Protein AF-A0A3C0SYN6-F1 (afdb_monomer_lite)

Secondary structure (DSSP, 8-state):
-----EEEE-GGGG-S-SSGGGSHHHHHHHHTTTEEEEEEEETTEEEEEEEEE-GGG-EEEEEET-S--SS-HHHHHHHHHHHHHHHGGGS-TTEEEEEEE--BTTTBGGGTTSTTSS-GGGG-TTS-----SS-SS-S------TTS-HHHHHTT-

Radius of gyration: 17.15 Å; chains: 1; bounding box: 38×38×47 Å

Sequence (157 aa):
MSEISLKPVDLEKLGTHSNLLQSAFWGSLKAEFGWKAYAFRINKQSLLVLVREIKAGQSLAYVPHGPMSDGEIAELWNHTAELAVVLRPHLPASCMFIRFDPPWGISLPALTKTPSGYPAEALSPKQSFTKARMDIQPPSTVILDLNKPEDELLKGM

Foldseek 3Di:
DDDKDKDWDDLCVLDDDPDPCQHSVVQVVCVVVQWHWTWMAIVNHIFTWTWHADPPRAIEIETEQDDDDPDDQLCRLVVVQSVQVVCVVVDDPRHPYYDYDHPQCPNHVVQPPDPVSHDPVSVPPPGDDDDDPDDPDDPDDDDDDPVDDPVVSVVVD

Structure (mmCIF, N/CA/C/O backbone):
data_AF-A0A3C0SYN6-F1
#
_entry.id   AF-A0A3C0SYN6-F1
#
loop_
_atom_site.group_PDB
_atom_site.id
_atom_site.type_symbol
_atom_site.label_atom_id
_atom_site.label_alt_id
_atom_site.label_comp_id
_atom_site.label_asym_id
_atom_site.label_entity_id
_atom_site.label_seq_id
_atom_site.pdbx_PDB_ins_code
_atom_site.Cartn_x
_atom_site.Cartn_y
_atom_site.Cartn_z
_atom_site.occupancy
_atom_site.B_iso_or_equiv
_atom_site.auth_seq_id
_atom_site.auth_comp_id
_atom_site.auth_asym_id
_atom_site.auth_atom_id
_atom_site.pdbx_PDB_model_num
ATOM 1 N N . MET A 1 1 ? 8.060 23.311 5.922 1.00 47.56 1 MET A N 1
ATOM 2 C CA . MET A 1 1 ? 7.371 22.006 5.864 1.00 47.56 1 MET A CA 1
ATOM 3 C C . MET A 1 1 ? 6.140 22.212 5.010 1.00 47.56 1 MET A C 1
ATOM 5 O O . MET A 1 1 ? 5.354 23.097 5.323 1.00 47.56 1 MET A O 1
ATOM 9 N N . SER A 1 2 ? 6.064 21.530 3.874 1.00 57.06 2 SER A N 1
ATOM 10 C CA . SER A 1 2 ? 4.962 21.665 2.919 1.00 57.06 2 SER A CA 1
ATOM 11 C C . SER A 1 2 ? 3.754 20.894 3.452 1.00 57.06 2 SER A C 1
ATOM 13 O O . SER A 1 2 ? 3.898 19.736 3.825 1.00 57.06 2 SER A O 1
ATOM 15 N N . GLU A 1 3 ? 2.581 21.516 3.517 1.00 74.50 3 GLU A N 1
ATOM 16 C CA . GLU A 1 3 ? 1.367 20.881 4.043 1.00 74.50 3 GLU A CA 1
ATOM 17 C C . GLU A 1 3 ? 0.944 19.688 3.160 1.00 74.50 3 GLU A C 1
ATOM 19 O O . GLU A 1 3 ? 0.763 19.833 1.949 1.00 74.50 3 GLU A O 1
ATOM 24 N N . ILE A 1 4 ? 0.811 18.490 3.745 1.00 81.94 4 ILE A N 1
ATOM 25 C CA . ILE A 1 4 ? 0.324 17.302 3.027 1.00 81.94 4 ILE A CA 1
ATOM 26 C C . ILE A 1 4 ? -1.184 17.449 2.794 1.00 81.94 4 ILE A C 1
ATOM 28 O O . ILE A 1 4 ? -1.979 17.333 3.725 1.00 81.94 4 ILE A O 1
ATOM 32 N N . SER A 1 5 ? -1.597 17.642 1.538 1.00 88.19 5 SER A N 1
ATOM 33 C CA . SER A 1 5 ? -3.008 17.602 1.152 1.00 88.19 5 SER A CA 1
ATOM 34 C C . SER A 1 5 ? -3.426 16.163 0.872 1.00 88.19 5 SER A C 1
ATOM 36 O O . SER A 1 5 ? -3.028 15.589 -0.143 1.00 88.19 5 SER A O 1
ATOM 38 N N . LEU A 1 6 ? -4.240 15.594 1.763 1.00 92.69 6 LEU A N 1
ATOM 39 C CA . LEU A 1 6 ? -4.791 14.247 1.640 1.00 92.69 6 LEU A CA 1
ATOM 40 C C . LEU A 1 6 ? -6.305 14.298 1.418 1.00 92.69 6 LEU A C 1
ATOM 42 O O . LEU A 1 6 ? -7.032 14.974 2.144 1.00 92.69 6 LEU A O 1
ATOM 46 N N . LYS A 1 7 ? -6.789 13.567 0.410 1.00 95.00 7 LYS A N 1
ATOM 47 C CA . LYS A 1 7 ? -8.222 13.437 0.117 1.00 95.00 7 LYS A CA 1
ATOM 48 C C . LYS A 1 7 ? -8.589 11.976 -0.129 1.00 95.00 7 LYS A C 1
ATOM 50 O O . LYS A 1 7 ? -7.983 11.374 -1.017 1.00 95.00 7 LYS A O 1
ATOM 55 N N . PRO A 1 8 ? -9.569 11.408 0.594 1.00 96.81 8 PRO A N 1
ATOM 56 C CA . PRO A 1 8 ? -10.156 10.126 0.227 1.00 96.81 8 PRO A CA 1
ATOM 57 C C . PRO A 1 8 ? -10.756 10.202 -1.177 1.00 96.81 8 PRO A C 1
ATOM 59 O O . PRO A 1 8 ? -11.356 11.212 -1.553 1.00 96.81 8 PRO A O 1
ATOM 62 N N . VAL A 1 9 ? -10.583 9.140 -1.953 1.00 96.94 9 VAL A N 1
ATOM 63 C CA . VAL A 1 9 ? -11.170 8.988 -3.286 1.00 96.94 9 VAL A CA 1
ATOM 64 C C . VAL A 1 9 ? -11.702 7.569 -3.445 1.00 96.94 9 VAL A C 1
ATOM 66 O O . VAL A 1 9 ? -11.291 6.667 -2.720 1.00 96.94 9 VAL A O 1
ATOM 69 N N . ASP A 1 10 ? -12.595 7.365 -4.409 1.00 96.75 10 ASP A N 1
ATOM 70 C CA . ASP A 1 10 ? -13.026 6.018 -4.792 1.00 96.75 10 ASP A CA 1
ATOM 71 C C . ASP A 1 10 ? -11.842 5.229 -5.371 1.00 96.75 10 ASP A C 1
ATOM 73 O O . ASP A 1 10 ? -10.931 5.812 -5.973 1.00 96.75 10 ASP A O 1
ATOM 77 N N . LEU A 1 11 ? -11.840 3.906 -5.198 1.00 96.12 11 LEU A N 1
ATOM 78 C CA . LEU A 1 11 ? -10.712 3.051 -5.580 1.00 96.12 11 LEU A CA 1
ATOM 79 C C . LEU A 1 11 ? -10.391 3.157 -7.076 1.00 96.12 11 LEU A C 1
ATOM 81 O O . LEU A 1 11 ? -9.227 3.237 -7.465 1.00 96.12 11 LEU A O 1
ATOM 85 N N . GLU A 1 12 ? -11.418 3.240 -7.915 1.00 93.94 12 GLU A N 1
ATOM 86 C CA . GLU A 1 12 ? -11.308 3.366 -9.368 1.00 93.94 12 GLU A CA 1
ATOM 87 C C . GLU A 1 12 ? -10.603 4.667 -9.775 1.00 93.94 12 GLU A C 1
ATOM 89 O O . GLU A 1 12 ? -9.929 4.726 -10.805 1.00 93.94 12 GLU A O 1
ATOM 94 N N . LYS A 1 13 ? -10.685 5.711 -8.937 1.00 93.06 13 LYS A N 1
ATOM 95 C CA . LYS A 1 13 ? -10.027 7.002 -9.176 1.00 93.06 13 LYS A CA 1
ATOM 96 C C . LYS A 1 13 ? -8.523 6.956 -8.932 1.00 93.06 13 LYS A C 1
ATOM 98 O O . LYS A 1 13 ? -7.859 7.940 -9.257 1.00 93.06 13 LYS A O 1
ATOM 103 N N . LEU A 1 14 ? -7.960 5.862 -8.406 1.00 89.50 14 LEU A N 1
ATOM 104 C CA . LEU A 1 14 ? -6.503 5.686 -8.401 1.00 89.50 14 LEU A CA 1
ATOM 105 C C . LEU A 1 14 ? -5.940 5.600 -9.828 1.00 89.50 14 LEU A C 1
ATOM 107 O O . LEU A 1 14 ? -4.792 5.995 -10.034 1.00 89.50 14 LEU A O 1
ATOM 111 N N . GLY A 1 15 ? -6.767 5.183 -10.798 1.00 76.06 15 GLY A N 1
ATOM 112 C CA . GLY A 1 15 ? -6.423 5.107 -12.214 1.00 76.06 15 GLY A CA 1
ATOM 113 C C . GLY A 1 15 ? -5.364 4.048 -12.525 1.00 76.06 15 GLY A C 1
ATOM 114 O O . GLY A 1 15 ? -5.059 3.170 -11.712 1.00 76.06 15 GLY A O 1
ATOM 115 N N . THR A 1 16 ? -4.798 4.132 -13.727 1.00 75.31 16 THR A N 1
ATOM 116 C CA . THR A 1 16 ? -3.651 3.317 -14.128 1.00 75.31 16 THR A CA 1
ATOM 117 C C . THR A 1 16 ? -2.430 3.758 -13.329 1.00 75.31 16 THR A C 1
ATOM 119 O O . THR A 1 16 ? -2.067 4.933 -13.339 1.00 75.31 16 THR A O 1
ATOM 122 N N . HIS A 1 17 ? -1.794 2.818 -12.636 1.00 80.69 17 HIS A N 1
ATOM 123 C CA . HIS A 1 17 ? -0.622 3.085 -11.813 1.00 80.69 17 HIS A CA 1
ATOM 124 C C . HIS A 1 17 ? 0.562 2.275 -12.345 1.00 80.69 17 HIS A C 1
ATOM 126 O O . HIS A 1 17 ? 0.406 1.092 -12.645 1.00 80.69 17 HIS A O 1
ATOM 132 N N . SER A 1 18 ? 1.743 2.890 -12.463 1.00 82.56 18 SER A N 1
ATOM 133 C CA . SER A 1 18 ? 2.962 2.214 -12.944 1.00 82.56 18 SER A CA 1
ATOM 134 C C . SER A 1 18 ? 3.440 1.114 -11.993 1.00 82.56 18 SER A C 1
ATOM 136 O O . SER A 1 18 ? 4.101 0.164 -12.397 1.00 82.56 18 SER A O 1
ATOM 138 N N . ASN A 1 19 ? 3.068 1.224 -10.719 1.00 88.50 19 ASN A N 1
ATOM 139 C CA . ASN A 1 19 ? 3.305 0.212 -9.704 1.00 88.50 19 ASN A CA 1
ATOM 140 C C . ASN A 1 19 ? 2.023 -0.579 -9.427 1.00 88.50 19 ASN A C 1
ATOM 142 O O . ASN A 1 19 ? 1.060 -0.023 -8.889 1.00 88.50 19 ASN A O 1
ATOM 146 N N . LEU A 1 20 ? 2.052 -1.877 -9.745 1.00 91.88 20 LEU A N 1
ATOM 147 C CA . LEU A 1 20 ? 0.946 -2.809 -9.535 1.00 91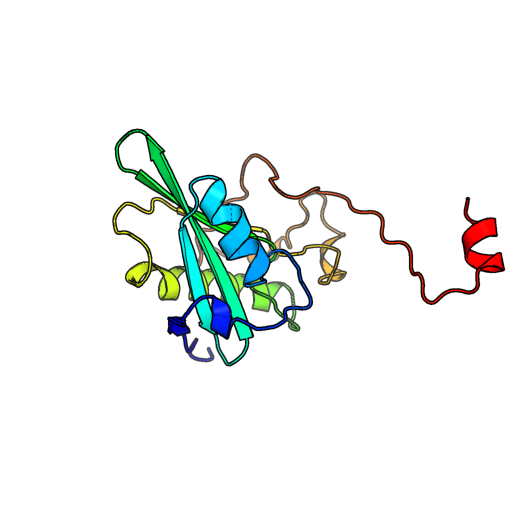.88 20 LEU A CA 1
ATOM 148 C C . LEU A 1 20 ? 0.399 -2.742 -8.105 1.00 91.88 20 LEU A C 1
ATOM 150 O O . LEU A 1 20 ? -0.814 -2.674 -7.933 1.00 91.88 20 LEU A O 1
ATOM 154 N N . LEU A 1 21 ? 1.263 -2.699 -7.085 1.00 94.31 21 LEU A N 1
ATOM 155 C CA . LEU A 1 21 ? 0.845 -2.788 -5.682 1.00 94.31 21 LEU A CA 1
ATOM 156 C C . LEU A 1 21 ? 0.114 -1.538 -5.168 1.00 94.31 21 LEU A C 1
ATOM 158 O O . LEU A 1 21 ? -0.531 -1.598 -4.126 1.00 94.31 21 LEU A O 1
ATOM 162 N N . GLN A 1 22 ? 0.185 -0.428 -5.902 1.00 94.38 22 GLN A N 1
ATOM 163 C CA . GLN A 1 22 ? -0.525 0.825 -5.618 1.00 94.38 22 GLN A CA 1
ATOM 164 C C . GLN A 1 22 ? -1.695 1.072 -6.595 1.00 94.38 22 GLN A C 1
ATOM 166 O O . GLN A 1 22 ? -2.289 2.148 -6.603 1.00 94.38 22 GLN A O 1
ATOM 171 N N . SER A 1 23 ? -2.044 0.081 -7.425 1.00 94.81 23 SER A N 1
ATOM 172 C CA . SER A 1 23 ? -3.121 0.187 -8.419 1.00 94.81 23 SER A CA 1
ATOM 173 C C . SER A 1 23 ? -4.510 -0.131 -7.852 1.00 94.81 23 SER A C 1
ATOM 175 O O . SER A 1 23 ? -4.654 -0.915 -6.910 1.00 94.81 23 SER A O 1
ATOM 177 N N . ALA A 1 24 ? -5.554 0.401 -8.499 1.00 96.19 24 ALA A N 1
ATOM 178 C CA . ALA A 1 24 ? -6.945 0.047 -8.203 1.00 96.19 24 ALA A CA 1
ATOM 179 C C . ALA A 1 24 ? -7.196 -1.466 -8.327 1.00 96.19 24 ALA A C 1
ATOM 181 O O . ALA A 1 24 ? -7.803 -2.069 -7.446 1.00 96.19 24 ALA A O 1
ATOM 182 N N . PHE A 1 25 ? -6.650 -2.086 -9.382 1.00 95.81 25 PHE A N 1
ATOM 183 C CA . PHE A 1 25 ? -6.728 -3.530 -9.609 1.00 95.81 25 PHE A CA 1
ATOM 184 C C . PHE A 1 25 ? -6.220 -4.327 -8.403 1.00 95.81 25 PHE A C 1
ATOM 186 O O . PHE A 1 25 ? -6.876 -5.268 -7.963 1.00 95.81 25 PHE A O 1
ATOM 193 N N . TRP A 1 26 ? -5.079 -3.933 -7.833 1.00 96.88 26 TRP A N 1
ATOM 194 C CA . TRP A 1 26 ? -4.524 -4.612 -6.666 1.00 96.88 26 TRP A CA 1
ATOM 195 C C . TRP A 1 26 ? -5.393 -4.448 -5.421 1.00 96.88 26 TRP A C 1
ATOM 197 O O . TRP A 1 26 ? -5.567 -5.408 -4.670 1.00 96.88 26 TRP A O 1
ATOM 207 N N . GLY A 1 27 ? -5.977 -3.263 -5.225 1.00 97.25 27 GLY A N 1
ATOM 208 C CA . GLY A 1 27 ? -6.960 -3.024 -4.169 1.00 97.25 27 GLY A CA 1
ATOM 209 C C . GLY A 1 27 ? -8.162 -3.962 -4.279 1.00 97.25 27 GLY A C 1
ATOM 210 O O . GLY A 1 27 ? -8.488 -4.641 -3.305 1.00 97.25 27 GLY A O 1
ATOM 211 N N . SER A 1 28 ? -8.756 -4.062 -5.472 1.00 97.06 28 SER A N 1
ATOM 212 C CA . SER A 1 28 ? -9.893 -4.951 -5.735 1.00 97.06 28 SER A CA 1
ATOM 213 C C . SER A 1 28 ? -9.513 -6.419 -5.559 1.00 97.06 28 SER A C 1
ATOM 215 O O . SER A 1 28 ? -10.208 -7.153 -4.868 1.00 97.06 28 SER A O 1
ATOM 217 N N . LEU A 1 29 ? -8.360 -6.838 -6.091 1.00 97.31 29 LEU A N 1
ATOM 218 C CA . LEU A 1 29 ? -7.861 -8.201 -5.919 1.00 97.31 29 LEU A CA 1
ATOM 219 C C . LEU A 1 29 ? -7.684 -8.547 -4.438 1.00 97.31 29 LEU A C 1
ATOM 221 O O . LEU A 1 29 ? -8.049 -9.637 -4.017 1.00 97.31 29 LEU A O 1
ATOM 225 N N . LYS A 1 30 ? -7.115 -7.644 -3.631 1.00 97.81 30 LYS A N 1
ATOM 226 C CA . LYS A 1 30 ? -6.887 -7.895 -2.202 1.00 97.81 30 LYS A CA 1
ATOM 227 C C . LYS A 1 30 ? -8.165 -7.886 -1.374 1.00 97.81 30 LYS A C 1
ATOM 229 O O . LYS A 1 30 ? -8.166 -8.527 -0.319 1.00 97.81 30 LYS A O 1
ATOM 234 N N . ALA A 1 31 ? -9.233 -7.251 -1.851 1.00 97.31 31 ALA A N 1
ATOM 235 C CA . ALA A 1 31 ? -10.538 -7.323 -1.207 1.00 97.31 31 ALA A CA 1
ATOM 236 C C . ALA A 1 31 ? -11.048 -8.769 -1.093 1.00 97.31 31 ALA A C 1
ATOM 238 O O . ALA A 1 31 ? -11.509 -9.171 -0.024 1.00 97.31 31 ALA A O 1
ATOM 239 N N . GLU A 1 32 ? -10.798 -9.592 -2.115 1.00 97.69 32 GLU A N 1
ATOM 240 C CA . GLU A 1 32 ? -11.123 -11.029 -2.127 1.00 97.69 32 GLU A CA 1
ATOM 241 C C . GLU A 1 32 ? -10.353 -11.850 -1.071 1.00 97.69 32 GLU A C 1
ATOM 243 O O . GLU A 1 32 ? -10.717 -12.978 -0.750 1.00 97.69 32 GLU A O 1
ATOM 248 N N . PHE A 1 33 ? -9.293 -11.285 -0.481 1.00 96.25 33 PHE A N 1
ATOM 249 C CA . PHE A 1 33 ? -8.469 -11.925 0.553 1.00 96.25 33 PHE A CA 1
ATOM 250 C C . PHE A 1 33 ? -8.642 -11.279 1.937 1.00 96.25 33 PHE A C 1
ATOM 252 O O . PHE A 1 33 ? -7.748 -11.367 2.789 1.00 96.25 33 PHE A O 1
ATOM 259 N N . GLY A 1 34 ? -9.778 -10.615 2.170 1.00 96.06 34 GLY A N 1
ATOM 260 C CA . GLY A 1 34 ? -10.139 -10.041 3.468 1.00 96.06 34 GLY A CA 1
ATOM 261 C C . GLY A 1 34 ? -9.423 -8.731 3.803 1.00 96.06 34 GLY A C 1
ATOM 262 O O . GLY A 1 34 ? -9.309 -8.380 4.979 1.00 96.06 34 GLY A O 1
ATOM 263 N N . TRP A 1 35 ? -8.917 -8.018 2.795 1.00 98.12 35 TRP A N 1
ATOM 264 C CA . TRP A 1 35 ? -8.445 -6.644 2.956 1.00 98.12 35 TRP A CA 1
ATOM 265 C C . TRP A 1 35 ? -9.555 -5.654 2.599 1.00 98.12 35 TRP A C 1
ATOM 267 O O . TRP A 1 35 ? -10.421 -5.927 1.781 1.00 98.12 35 TRP A O 1
ATOM 277 N N . LYS A 1 36 ? -9.514 -4.463 3.181 1.00 98.19 36 LYS A N 1
ATOM 278 C CA . LYS A 1 36 ? -10.323 -3.312 2.784 1.00 98.19 36 LYS A CA 1
ATOM 279 C C . LYS A 1 36 ? -9.393 -2.293 2.139 1.00 98.19 36 LYS A C 1
ATOM 281 O O . LYS A 1 36 ? -8.403 -1.895 2.751 1.00 98.19 36 LYS A O 1
ATOM 286 N N . ALA A 1 37 ? -9.686 -1.905 0.904 1.00 98.12 37 ALA A N 1
ATOM 287 C CA . ALA A 1 37 ? -8.903 -0.922 0.168 1.00 98.12 37 ALA A CA 1
ATOM 288 C C . ALA A 1 37 ? -9.374 0.499 0.504 1.00 98.12 37 ALA A C 1
ATOM 290 O O . ALA A 1 37 ? -10.542 0.831 0.323 1.00 98.12 37 ALA A O 1
ATOM 291 N N . TYR A 1 38 ? -8.454 1.333 0.977 1.00 98.25 38 TYR A N 1
ATOM 292 C CA . TYR A 1 38 ? -8.649 2.759 1.208 1.00 98.25 38 TYR A CA 1
ATOM 293 C C . TYR A 1 38 ? -7.781 3.518 0.207 1.00 98.25 38 TYR A C 1
ATOM 295 O O . TYR A 1 38 ? -6.557 3.372 0.196 1.00 98.25 38 TYR A O 1
ATOM 303 N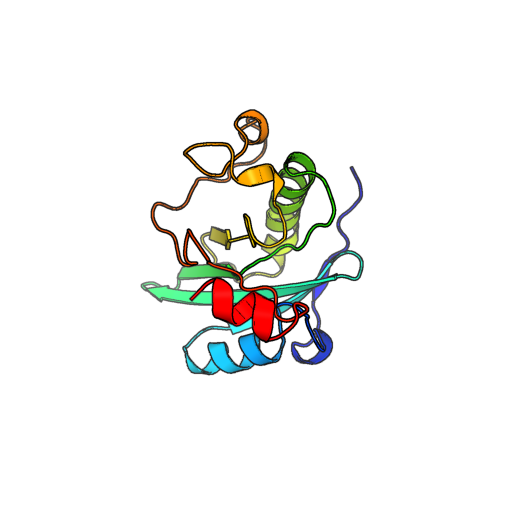 N . ALA A 1 39 ? -8.421 4.305 -0.651 1.00 97.31 39 ALA A N 1
ATOM 304 C CA . ALA A 1 39 ? -7.768 5.043 -1.720 1.00 97.31 39 ALA A CA 1
ATOM 305 C C . ALA A 1 39 ? -7.702 6.537 -1.384 1.00 97.31 39 ALA A C 1
ATOM 307 O O . ALA A 1 39 ? -8.678 7.144 -0.939 1.00 97.31 39 ALA A O 1
ATOM 308 N N . PHE A 1 40 ? -6.536 7.138 -1.612 1.00 96.12 40 PHE A N 1
ATOM 309 C CA . PHE A 1 40 ? -6.276 8.540 -1.314 1.00 96.12 40 PHE A CA 1
ATOM 310 C C . PHE A 1 40 ? -5.565 9.242 -2.467 1.00 96.12 40 PHE A C 1
ATOM 312 O O . PHE A 1 40 ? -4.813 8.640 -3.235 1.00 96.12 40 PHE A O 1
ATOM 319 N N . ARG A 1 41 ? -5.775 10.555 -2.548 1.00 93.38 41 ARG A N 1
ATOM 320 C CA . ARG A 1 41 ? -4.977 11.486 -3.341 1.00 93.38 41 ARG A CA 1
ATOM 321 C C . ARG A 1 41 ? -4.104 12.308 -2.397 1.00 93.38 41 ARG A C 1
ATOM 323 O O . ARG A 1 41 ? -4.648 13.007 -1.545 1.00 93.38 41 ARG A O 1
ATOM 330 N N . ILE A 1 42 ? -2.787 12.245 -2.574 1.00 90.06 42 ILE A N 1
ATOM 331 C CA . ILE A 1 42 ? -1.789 12.981 -1.788 1.00 90.06 42 ILE A CA 1
ATOM 332 C C . ILE A 1 42 ? -1.037 13.913 -2.720 1.00 90.06 42 ILE A C 1
ATOM 334 O O . ILE A 1 42 ? -0.333 13.436 -3.600 1.00 90.06 42 ILE A O 1
ATOM 338 N N . ASN A 1 43 ? -1.195 15.230 -2.576 1.00 83.50 43 ASN A N 1
ATOM 339 C CA . ASN A 1 43 ? -0.466 16.219 -3.391 1.00 83.50 43 ASN A CA 1
ATOM 340 C C . ASN A 1 43 ? -0.455 15.905 -4.912 1.00 83.50 43 ASN A C 1
ATOM 342 O O . ASN A 1 43 ? 0.498 16.242 -5.607 1.00 83.50 43 ASN A O 1
ATOM 346 N N . LYS A 1 44 ? -1.544 15.296 -5.423 1.00 80.38 44 LYS A N 1
ATOM 347 C CA . LYS A 1 44 ? -1.788 14.777 -6.797 1.00 80.38 44 LYS A CA 1
ATOM 348 C C . LYS A 1 44 ? -1.352 13.330 -7.093 1.00 80.38 44 LYS A C 1
ATOM 350 O O . LYS A 1 44 ? -1.841 12.768 -8.075 1.00 80.38 44 LYS A O 1
ATOM 355 N N . GLN A 1 45 ? -0.557 12.694 -6.242 1.00 87.00 45 GLN A N 1
ATOM 356 C CA . GLN A 1 45 ? -0.198 11.277 -6.344 1.00 87.00 45 GLN A CA 1
ATOM 357 C C . GLN A 1 45 ? -1.273 10.369 -5.734 1.00 87.00 45 GLN A C 1
ATOM 359 O O . GLN A 1 45 ? -1.993 10.755 -4.811 1.00 87.00 45 GLN A O 1
ATOM 364 N N . SER A 1 46 ? -1.404 9.166 -6.284 1.00 91.88 46 SER A N 1
ATOM 365 C CA . SER A 1 46 ? -2.317 8.130 -5.800 1.00 91.88 46 SER A CA 1
ATOM 366 C C . SER A 1 46 ? -1.672 7.358 -4.645 1.00 91.88 46 SER A C 1
ATOM 368 O O . SER A 1 46 ? -0.486 7.048 -4.708 1.00 91.88 46 SER A O 1
ATOM 370 N N . LEU A 1 47 ? -2.450 7.027 -3.613 1.00 94.50 47 LEU A N 1
ATOM 371 C CA . LEU A 1 47 ? -2.026 6.130 -2.540 1.00 94.50 47 LEU A CA 1
ATOM 372 C C . LEU A 1 47 ? -3.112 5.098 -2.249 1.00 94.50 47 LEU A C 1
ATOM 374 O O . LEU A 1 47 ? -4.254 5.449 -1.950 1.00 94.50 47 LEU A O 1
ATOM 378 N N . LEU A 1 48 ? -2.722 3.830 -2.275 1.00 97.31 48 LEU A N 1
ATOM 379 C CA . LEU A 1 48 ? -3.513 2.708 -1.799 1.00 97.31 48 LEU A CA 1
ATOM 380 C C . LEU A 1 48 ? -3.034 2.284 -0.408 1.00 97.31 48 LEU A C 1
ATOM 382 O O . LEU A 1 48 ? -1.870 1.918 -0.217 1.00 97.31 48 LEU A O 1
ATOM 386 N N . VAL A 1 49 ? -3.964 2.272 0.545 1.00 98.19 49 VAL A N 1
ATOM 387 C CA . VAL A 1 49 ? -3.785 1.709 1.884 1.00 98.19 49 VAL A CA 1
ATOM 388 C C . VAL A 1 49 ? -4.697 0.497 2.025 1.00 98.19 49 VAL A C 1
ATOM 390 O O . VAL A 1 49 ? -5.907 0.585 1.838 1.00 98.19 49 VAL A O 1
ATOM 393 N N . LEU A 1 50 ? -4.125 -0.650 2.366 1.00 98.56 50 LEU A N 1
ATOM 394 C CA . LEU A 1 50 ? -4.856 -1.889 2.590 1.00 98.56 50 LEU A CA 1
ATOM 395 C C . LEU A 1 50 ? -5.020 -2.113 4.090 1.00 98.56 50 LEU A C 1
ATOM 397 O O . LEU A 1 50 ? -4.035 -2.236 4.814 1.00 98.56 50 LEU A O 1
ATOM 401 N N . VAL A 1 51 ? -6.256 -2.201 4.565 1.00 98.56 51 VAL A N 1
ATOM 402 C CA . VAL A 1 51 ? -6.557 -2.467 5.974 1.00 98.56 51 VAL A CA 1
ATOM 403 C C . VAL A 1 51 ? -7.039 -3.898 6.134 1.00 98.56 51 VAL A C 1
ATOM 405 O O . VAL A 1 51 ? -7.936 -4.330 5.418 1.00 98.56 51 VAL A O 1
ATOM 408 N N . ARG A 1 52 ? -6.474 -4.639 7.086 1.00 97.50 52 ARG A N 1
ATOM 409 C CA . ARG A 1 52 ? -6.928 -5.994 7.414 1.00 97.50 52 ARG A CA 1
ATOM 410 C C . ARG A 1 52 ? -7.289 -6.090 8.880 1.00 97.50 52 ARG A C 1
ATOM 412 O O . ARG A 1 52 ? -6.489 -5.737 9.747 1.00 97.50 52 ARG A O 1
ATOM 419 N N . GLU A 1 53 ? -8.489 -6.588 9.139 1.00 96.31 53 GLU A N 1
ATOM 420 C CA . GLU A 1 53 ? -8.903 -6.985 10.478 1.00 96.31 53 GLU A CA 1
ATOM 421 C C . GLU A 1 53 ? -8.164 -8.261 10.885 1.00 96.31 53 GLU A C 1
ATOM 423 O O . GLU A 1 53 ? -7.978 -9.195 10.100 1.00 96.31 53 GLU A O 1
ATOM 428 N N . ILE A 1 54 ? -7.708 -8.273 12.128 1.00 91.56 54 ILE A N 1
ATOM 429 C CA . ILE A 1 54 ? -7.072 -9.410 12.775 1.00 91.56 54 ILE A CA 1
ATOM 430 C C . ILE A 1 54 ? -7.947 -9.855 13.957 1.00 91.56 54 ILE A C 1
ATOM 432 O O . ILE A 1 54 ? -9.116 -9.489 14.072 1.00 91.56 54 ILE A O 1
ATOM 436 N N . LYS A 1 55 ? -7.407 -10.690 14.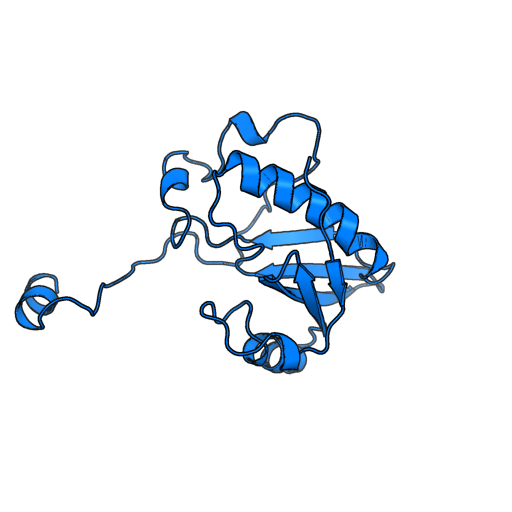847 1.00 88.81 55 LYS A N 1
ATOM 437 C CA . LYS A 1 55 ? -8.149 -11.169 16.018 1.00 88.81 55 LYS A CA 1
ATOM 438 C C . LYS A 1 55 ? -8.512 -10.021 16.971 1.00 88.81 55 LYS A C 1
ATOM 440 O O . LYS A 1 55 ? -7.846 -8.992 17.008 1.00 88.81 55 LYS A O 1
ATOM 445 N N . ALA A 1 56 ? -9.553 -10.247 17.773 1.00 90.19 56 ALA A N 1
ATOM 446 C CA . ALA A 1 56 ? -9.997 -9.348 18.843 1.00 90.19 56 ALA A CA 1
ATOM 447 C C . ALA A 1 56 ? -10.407 -7.931 18.386 1.00 90.19 56 ALA A C 1
ATOM 449 O O . ALA A 1 56 ? -10.232 -6.969 19.129 1.00 90.19 56 ALA A O 1
ATOM 450 N N . GLY A 1 57 ? -10.952 -7.792 17.171 1.00 90.31 57 GLY A N 1
ATOM 451 C CA . GLY A 1 57 ? -11.468 -6.510 16.673 1.00 90.31 57 GLY A CA 1
ATOM 452 C C . GLY A 1 57 ? -10.388 -5.460 16.400 1.00 90.31 57 GLY A C 1
ATOM 453 O O . GLY A 1 57 ? -10.698 -4.278 16.298 1.00 90.31 57 GLY A O 1
ATOM 454 N N . GLN A 1 58 ? -9.125 -5.876 16.304 1.00 96.12 58 GLN A N 1
ATOM 455 C CA . GLN A 1 58 ? -8.001 -5.018 15.940 1.00 96.12 58 GLN A CA 1
ATOM 456 C C . GLN A 1 58 ? -7.765 -5.064 14.431 1.00 96.12 58 GLN A C 1
ATOM 458 O O . GLN A 1 58 ? -8.126 -6.031 13.760 1.00 96.12 58 GLN A O 1
ATOM 463 N N . SER A 1 59 ? -7.115 -4.042 13.884 1.00 97.38 59 SER A N 1
ATOM 464 C CA . SER A 1 59 ? -6.719 -4.021 12.476 1.00 97.38 59 SER A CA 1
ATOM 465 C C . SER A 1 59 ? -5.308 -3.476 12.284 1.00 97.38 59 SER A C 1
ATOM 467 O O . SER A 1 59 ? -4.767 -2.776 13.141 1.00 97.38 59 SER A O 1
ATOM 469 N N . LEU A 1 60 ? -4.716 -3.787 11.135 1.00 96.69 60 LEU A N 1
ATOM 470 C CA . LEU A 1 60 ? -3.481 -3.169 10.656 1.00 96.69 60 LEU A CA 1
ATOM 471 C C . LEU A 1 60 ? -3.735 -2.474 9.323 1.00 96.69 60 LEU A C 1
ATOM 473 O O . LEU A 1 60 ? -4.535 -2.961 8.524 1.00 96.69 60 LEU A O 1
ATOM 477 N N . ALA A 1 61 ? -3.030 -1.374 9.080 1.00 98.00 61 ALA A N 1
ATOM 478 C CA . ALA A 1 61 ? -2.952 -0.733 7.775 1.00 98.00 61 ALA A CA 1
ATOM 479 C C . ALA A 1 61 ? -1.615 -1.071 7.106 1.00 98.00 61 ALA A C 1
ATOM 481 O O . ALA A 1 61 ? -0.569 -1.111 7.756 1.00 98.00 61 ALA A O 1
ATOM 482 N N . TYR A 1 62 ? -1.647 -1.304 5.800 1.00 97.62 62 TYR A N 1
ATOM 483 C CA . TYR A 1 62 ? -0.491 -1.677 5.004 1.00 97.62 62 TYR A CA 1
ATOM 484 C C . TYR A 1 62 ? -0.418 -0.852 3.722 1.00 97.62 62 TYR A C 1
ATOM 486 O O . TYR A 1 62 ? -1.387 -0.774 2.971 1.00 97.62 62 TYR A O 1
ATOM 494 N N . VAL A 1 63 ? 0.744 -0.259 3.466 1.00 96.31 63 VAL A N 1
ATOM 495 C CA . VAL A 1 63 ? 1.031 0.557 2.285 1.00 96.31 63 VAL A CA 1
ATOM 496 C C . VAL A 1 63 ? 2.150 -0.123 1.488 1.00 96.31 63 VAL A C 1
ATOM 498 O O . VAL A 1 63 ? 3.333 0.107 1.761 1.00 96.31 63 VAL A O 1
ATOM 501 N N . PRO A 1 64 ? 1.806 -1.020 0.546 1.00 94.75 64 PRO A N 1
ATOM 502 C CA . PRO A 1 64 ? 2.799 -1.738 -0.243 1.00 94.75 64 PRO A CA 1
ATOM 503 C C . PRO A 1 64 ? 3.405 -0.834 -1.316 1.00 94.75 64 PRO A C 1
ATOM 505 O O . PRO A 1 64 ? 2.676 -0.257 -2.119 1.00 94.75 64 PRO A O 1
ATOM 508 N N . HIS A 1 65 ? 4.731 -0.736 -1.356 1.00 90.19 65 HIS A N 1
ATOM 509 C CA . HIS A 1 65 ? 5.486 0.125 -2.271 1.00 90.19 65 HIS A CA 1
ATOM 510 C C . HIS A 1 65 ? 5.013 1.588 -2.293 1.00 90.19 65 HIS A C 1
ATOM 512 O O . HIS A 1 65 ? 5.048 2.241 -3.334 1.00 90.19 65 HIS A O 1
ATOM 518 N N . GLY A 1 66 ? 4.575 2.105 -1.148 1.00 88.50 66 GLY A N 1
ATOM 519 C CA . GLY A 1 66 ? 4.231 3.510 -0.984 1.00 88.50 66 GLY A CA 1
ATOM 520 C C . GLY A 1 66 ? 4.707 4.058 0.369 1.00 88.50 66 GLY A C 1
ATOM 521 O O . GLY A 1 66 ? 5.054 3.269 1.253 1.00 88.50 66 GLY A O 1
ATOM 522 N N . PRO A 1 67 ? 4.687 5.388 0.558 1.00 85.25 67 PRO A N 1
ATOM 523 C CA . PRO A 1 67 ? 4.378 6.391 -0.463 1.00 85.25 67 PRO A CA 1
ATOM 524 C C . PRO A 1 67 ? 5.453 6.443 -1.561 1.00 85.25 67 PRO A C 1
ATOM 526 O O . PRO A 1 67 ? 6.608 6.085 -1.332 1.00 85.25 67 PRO A O 1
ATOM 529 N N . MET A 1 68 ? 5.054 6.850 -2.765 1.00 76.00 68 MET A N 1
ATOM 530 C CA . MET A 1 68 ? 6.003 7.126 -3.845 1.00 76.00 68 MET A CA 1
ATOM 531 C C . MET A 1 68 ? 6.681 8.473 -3.566 1.00 76.00 68 MET A C 1
ATOM 533 O O . MET A 1 68 ? 6.034 9.399 -3.084 1.00 76.00 68 MET A O 1
ATOM 537 N N . SER A 1 69 ? 7.972 8.591 -3.859 1.00 71.12 69 SER A N 1
ATOM 538 C CA . SER A 1 69 ? 8.706 9.855 -3.773 1.00 71.12 69 SER A CA 1
ATOM 539 C C . SER A 1 69 ? 9.776 9.894 -4.847 1.00 71.12 69 SER A C 1
ATOM 541 O O . SER A 1 69 ? 10.453 8.890 -5.070 1.00 71.12 69 SER A O 1
ATOM 543 N N . ASP A 1 70 ? 9.932 11.067 -5.452 1.00 65.25 70 ASP A N 1
ATOM 544 C CA . ASP A 1 70 ? 11.017 11.378 -6.383 1.00 65.25 70 ASP A CA 1
ATOM 545 C C . ASP A 1 70 ? 12.176 12.114 -5.673 1.00 65.25 70 ASP A C 1
ATOM 547 O O . ASP A 1 70 ? 13.174 12.455 -6.302 1.00 65.25 70 ASP A O 1
ATOM 551 N N . GLY A 1 71 ? 12.019 12.405 -4.374 1.00 66.06 71 GLY A N 1
ATOM 552 C CA . GLY A 1 71 ? 12.976 13.151 -3.554 1.00 66.06 71 GLY A CA 1
ATOM 553 C C . GLY A 1 71 ? 14.005 12.276 -2.837 1.00 66.06 71 GLY A C 1
ATOM 554 O O . GLY A 1 71 ? 13.995 11.045 -2.925 1.00 66.06 71 GLY A O 1
ATOM 555 N N . GLU A 1 72 ? 14.878 12.930 -2.074 1.00 67.25 72 GLU A N 1
ATOM 556 C CA . GLU A 1 72 ? 15.931 12.264 -1.307 1.00 67.25 72 GLU A CA 1
ATOM 557 C C . GLU A 1 72 ? 15.352 11.372 -0.198 1.00 67.25 72 GLU A C 1
ATOM 559 O O . GLU A 1 72 ? 14.237 11.551 0.296 1.00 67.25 72 GLU A O 1
ATOM 564 N N . ILE A 1 73 ? 16.141 10.404 0.261 1.00 66.81 73 ILE A N 1
ATOM 565 C CA . ILE A 1 73 ? 15.694 9.403 1.241 1.00 66.81 73 ILE A CA 1
ATOM 566 C C . ILE A 1 73 ? 15.208 10.048 2.549 1.00 66.81 73 ILE A C 1
ATOM 568 O O . ILE A 1 73 ? 14.193 9.637 3.116 1.00 66.81 73 ILE A O 1
ATOM 572 N N . ALA A 1 74 ? 15.940 11.048 3.044 1.00 67.81 74 ALA A N 1
ATOM 573 C CA . ALA A 1 74 ? 15.576 11.759 4.267 1.00 67.81 74 ALA A CA 1
ATOM 574 C C . ALA A 1 74 ? 14.226 12.482 4.118 1.00 67.81 74 ALA A C 1
ATOM 576 O O . ALA A 1 74 ? 13.434 12.532 5.061 1.00 67.81 74 ALA A O 1
ATOM 577 N N . GLU A 1 75 ? 13.936 12.994 2.921 1.00 74.00 75 GLU A N 1
ATOM 578 C CA . GLU A 1 75 ? 12.662 13.635 2.601 1.00 74.00 75 GLU A CA 1
ATOM 579 C C . GLU A 1 75 ? 11.535 12.607 2.557 1.00 74.00 75 GLU A C 1
ATOM 581 O O . GLU A 1 75 ? 10.488 12.833 3.158 1.00 74.00 75 GLU A O 1
ATOM 586 N N . LEU A 1 76 ? 11.770 11.442 1.943 1.00 77.31 76 LEU A N 1
ATOM 587 C CA . LEU A 1 76 ? 10.813 10.338 1.940 1.00 77.31 76 LEU A CA 1
ATOM 588 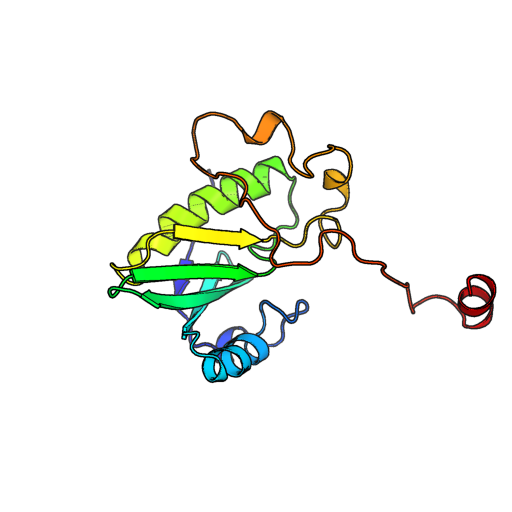C C . LEU A 1 76 ? 10.482 9.862 3.361 1.00 77.31 76 LEU A C 1
ATOM 590 O O . LEU A 1 76 ? 9.320 9.585 3.652 1.00 77.31 76 LEU A O 1
ATOM 594 N N . TRP A 1 77 ? 11.463 9.778 4.261 1.00 77.56 77 TRP A N 1
ATOM 595 C CA . TRP A 1 77 ? 11.210 9.364 5.643 1.00 77.56 77 TRP A CA 1
ATOM 596 C C . TRP A 1 77 ? 10.319 10.354 6.395 1.00 77.56 77 TRP A C 1
ATOM 598 O O . TRP A 1 77 ? 9.279 9.964 6.932 1.00 77.56 77 TRP A O 1
ATOM 608 N N . ASN A 1 78 ? 10.686 11.639 6.369 1.00 78.06 78 ASN A N 1
ATOM 609 C CA . ASN A 1 78 ? 9.897 12.703 6.992 1.00 78.06 78 ASN A CA 1
ATOM 610 C C . ASN A 1 78 ? 8.488 12.761 6.387 1.00 78.06 78 ASN A C 1
ATOM 612 O O . ASN A 1 78 ? 7.498 12.824 7.116 1.00 78.06 78 ASN A O 1
ATOM 616 N N . HIS A 1 79 ? 8.393 12.645 5.060 1.00 81.62 79 HIS A N 1
ATOM 617 C CA . HIS A 1 79 ? 7.125 12.604 4.345 1.00 81.62 79 HIS A CA 1
ATOM 618 C C . HIS A 1 79 ? 6.264 11.409 4.772 1.00 81.62 79 HIS A C 1
ATOM 620 O O . HIS A 1 79 ? 5.077 11.567 5.041 1.00 81.62 79 HIS A O 1
ATOM 626 N N . THR A 1 80 ? 6.855 10.217 4.897 1.00 86.19 80 THR A N 1
ATOM 627 C CA . THR A 1 80 ? 6.147 9.000 5.326 1.00 86.19 80 THR A CA 1
ATOM 628 C C . THR A 1 80 ? 5.607 9.148 6.749 1.00 86.19 80 THR A C 1
ATOM 630 O O . THR A 1 80 ? 4.494 8.712 7.047 1.00 86.19 80 THR A O 1
ATOM 633 N N . ALA A 1 81 ? 6.362 9.792 7.636 1.00 84.56 81 ALA A N 1
ATOM 634 C CA . ALA A 1 81 ? 5.950 9.998 9.016 1.00 84.56 81 ALA A CA 1
ATOM 635 C C . ALA A 1 81 ? 4.833 11.035 9.153 1.00 84.56 81 ALA A C 1
ATOM 637 O O . ALA A 1 81 ? 3.862 10.802 9.874 1.00 84.56 81 ALA A O 1
ATOM 638 N N . GLU A 1 82 ? 4.933 12.155 8.440 1.00 86.38 82 GLU A N 1
ATOM 639 C CA . GLU A 1 82 ? 3.851 13.139 8.355 1.00 86.38 82 GLU A CA 1
ATOM 640 C C . GLU A 1 82 ? 2.589 12.507 7.753 1.00 86.38 82 GLU A C 1
ATOM 642 O O . GLU A 1 82 ? 1.487 12.673 8.279 1.00 86.38 82 GLU A O 1
ATOM 647 N N . LEU A 1 83 ? 2.750 11.693 6.708 1.00 89.69 83 LEU A N 1
ATOM 648 C CA . LEU A 1 83 ? 1.655 10.968 6.080 1.00 89.69 83 LEU A CA 1
ATOM 649 C C . LEU A 1 83 ? 0.973 9.990 7.045 1.00 89.69 83 LEU A C 1
ATOM 651 O O . LEU A 1 83 ? -0.253 9.903 7.054 1.00 89.69 83 LEU A O 1
ATOM 655 N N . ALA A 1 84 ? 1.728 9.286 7.892 1.00 90.94 84 ALA A N 1
ATOM 656 C CA . ALA A 1 84 ? 1.158 8.408 8.914 1.00 90.94 84 ALA A CA 1
ATOM 657 C C . ALA A 1 84 ? 0.240 9.170 9.887 1.00 90.94 84 ALA A C 1
ATOM 659 O O . ALA A 1 84 ? -0.826 8.671 10.256 1.00 90.94 84 ALA A O 1
ATOM 660 N N . VAL A 1 85 ? 0.627 10.394 10.269 1.00 90.12 85 VAL A N 1
ATOM 661 C CA . VAL A 1 85 ? -0.186 11.270 11.126 1.00 90.12 85 VAL A CA 1
ATOM 662 C C . VAL A 1 85 ? -1.459 11.706 10.402 1.00 90.12 85 VAL A C 1
ATOM 664 O O . VAL A 1 85 ? -2.546 11.595 10.970 1.00 90.12 85 VAL A O 1
ATOM 667 N N . VAL A 1 86 ? -1.344 12.144 9.146 1.00 92.31 86 VAL A N 1
ATOM 668 C CA . VAL A 1 86 ? -2.485 12.624 8.346 1.00 92.31 86 VAL A CA 1
ATOM 669 C C . VAL A 1 86 ? -3.438 11.492 7.948 1.00 92.31 86 VAL A C 1
ATOM 671 O O . VAL A 1 86 ? -4.633 11.728 7.814 1.00 92.31 86 VAL A O 1
ATOM 674 N N . LEU A 1 87 ? -2.963 10.250 7.809 1.00 94.88 87 LEU A N 1
ATOM 675 C CA . LEU A 1 87 ? -3.810 9.086 7.516 1.00 94.88 87 LEU A CA 1
ATOM 676 C C . LEU A 1 87 ? -4.655 8.641 8.712 1.00 94.88 87 LEU A C 1
ATOM 678 O O . LEU A 1 87 ? -5.744 8.106 8.515 1.00 94.88 87 LEU A O 1
ATOM 682 N N . ARG A 1 88 ? -4.184 8.858 9.946 1.00 93.69 88 ARG A N 1
ATOM 683 C CA . ARG A 1 88 ? -4.829 8.362 11.174 1.00 93.69 88 ARG A CA 1
ATOM 684 C C . ARG A 1 88 ? -6.346 8.620 11.262 1.00 93.69 88 ARG A C 1
ATOM 686 O O . ARG A 1 88 ? -7.047 7.675 11.612 1.00 93.69 88 ARG A O 1
ATOM 693 N N . PRO A 1 89 ? -6.885 9.817 10.952 1.00 95.50 89 PRO A N 1
ATOM 694 C CA . PRO A 1 89 ? -8.323 10.088 11.047 1.00 95.50 89 PRO A CA 1
ATOM 695 C C . PRO A 1 89 ? -9.156 9.340 9.996 1.00 95.50 89 PRO A C 1
ATOM 697 O O . PRO A 1 89 ? -10.373 9.260 10.124 1.00 95.50 89 PRO A O 1
ATOM 700 N N . HIS A 1 90 ? -8.515 8.816 8.949 1.00 96.75 90 HIS A N 1
ATOM 701 C CA . HIS A 1 90 ? -9.162 8.112 7.843 1.00 96.75 90 HIS A CA 1
ATOM 702 C C . HIS A 1 90 ? -9.096 6.587 7.974 1.00 96.75 90 HIS A C 1
ATOM 704 O O . HIS A 1 90 ? -9.689 5.874 7.163 1.00 96.75 90 HIS A O 1
ATOM 710 N N . LEU A 1 91 ? -8.372 6.078 8.971 1.00 97.06 91 LEU A N 1
ATOM 711 C CA . LEU A 1 91 ? -8.262 4.653 9.256 1.00 97.06 91 LEU A CA 1
ATOM 712 C C . LEU A 1 91 ? -9.253 4.252 10.357 1.00 97.06 91 LEU A C 1
ATOM 714 O O . LEU A 1 91 ? -9.656 5.094 11.162 1.00 97.06 91 LEU A O 1
ATOM 718 N N . PRO A 1 92 ? -9.646 2.967 10.438 1.00 96.94 92 PRO A N 1
ATOM 719 C CA . PRO A 1 92 ? -10.484 2.493 11.533 1.00 96.94 92 PRO A CA 1
ATOM 720 C C . PRO A 1 92 ? -9.874 2.812 12.901 1.00 96.94 92 PRO A C 1
ATOM 722 O O . PRO A 1 92 ? -8.664 2.685 13.086 1.00 96.94 92 PRO A O 1
ATOM 725 N N . ALA A 1 93 ? -10.710 3.137 13.890 1.00 95.75 93 ALA A N 1
ATOM 726 C CA . ALA A 1 93 ? -10.257 3.378 15.265 1.00 95.75 93 ALA A CA 1
ATOM 727 C C . ALA A 1 93 ? -9.536 2.160 15.884 1.00 95.75 93 ALA A C 1
ATOM 729 O O . ALA A 1 93 ? -8.715 2.311 16.784 1.00 95.75 93 ALA A O 1
ATOM 730 N N . SER A 1 94 ? -9.813 0.959 15.367 1.00 95.88 94 SER A N 1
ATOM 731 C CA . SER A 1 94 ? -9.150 -0.306 15.701 1.00 95.88 94 SER A CA 1
ATOM 732 C C . SER A 1 94 ? -7.753 -0.480 15.089 1.00 95.88 94 SER A C 1
ATOM 734 O O . SER A 1 94 ? -7.094 -1.488 15.355 1.00 95.88 94 SER A O 1
ATOM 736 N N . CYS A 1 95 ? -7.310 0.438 14.224 1.00 96.94 95 CYS A N 1
ATOM 737 C CA . CYS A 1 95 ? -6.041 0.334 13.516 1.00 96.94 95 CYS A CA 1
ATOM 738 C C . CYS A 1 95 ? -4.867 0.562 14.470 1.00 96.94 95 CYS A C 1
ATOM 740 O O . CYS A 1 95 ? -4.591 1.686 14.881 1.00 96.94 95 CYS A O 1
ATOM 742 N N . MET A 1 96 ? -4.152 -0.512 14.800 1.00 95.00 96 MET A N 1
ATOM 743 C CA . MET A 1 96 ? -3.068 -0.477 15.783 1.00 95.00 96 MET A CA 1
ATOM 744 C C . MET A 1 96 ? -1.802 0.188 15.254 1.00 95.00 96 MET A C 1
ATOM 746 O O . MET A 1 96 ? -1.100 0.875 15.989 1.00 95.00 96 MET A O 1
ATOM 750 N N . PHE A 1 97 ? -1.480 -0.062 13.988 1.00 93.38 97 PHE A N 1
ATOM 751 C CA . PHE A 1 97 ? -0.303 0.486 13.334 1.00 93.38 97 PHE A CA 1
ATOM 752 C C . PHE A 1 97 ? -0.515 0.551 11.826 1.00 93.38 97 PHE A C 1
ATOM 754 O O . PHE A 1 97 ? -1.349 -0.159 11.255 1.00 93.38 97 PHE A O 1
ATOM 761 N N . ILE A 1 98 ? 0.297 1.386 11.189 1.00 94.56 98 ILE A N 1
ATOM 762 C CA . ILE A 1 98 ? 0.469 1.432 9.746 1.00 94.56 98 ILE A CA 1
ATOM 763 C C . ILE A 1 98 ? 1.869 0.929 9.403 1.00 94.56 98 ILE A C 1
ATOM 765 O O . ILE A 1 98 ? 2.859 1.348 10.003 1.00 94.56 98 ILE A O 1
ATOM 769 N N . ARG A 1 99 ? 1.950 -0.004 8.458 1.00 94.25 99 ARG A N 1
ATOM 770 C CA . ARG A 1 99 ? 3.206 -0.504 7.906 1.00 94.25 99 ARG A CA 1
ATOM 771 C C . ARG A 1 99 ? 3.389 0.054 6.504 1.00 94.25 99 ARG A C 1
ATOM 773 O O . ARG A 1 99 ? 2.562 -0.200 5.633 1.00 94.25 99 ARG A O 1
ATOM 780 N N . PHE A 1 100 ? 4.502 0.737 6.291 1.00 92.06 100 PHE A N 1
ATOM 781 C CA . PHE A 1 100 ? 4.955 1.152 4.971 1.00 92.06 100 PHE A CA 1
ATOM 782 C C . PHE A 1 100 ? 6.061 0.206 4.512 1.00 92.06 100 PHE A C 1
ATOM 784 O O . PHE A 1 100 ? 7.012 -0.027 5.257 1.00 92.06 100 PHE A O 1
ATOM 791 N N . ASP A 1 101 ? 5.953 -0.303 3.288 1.00 88.94 101 ASP A N 1
ATOM 792 C CA . ASP A 1 101 ? 7.057 -0.982 2.604 1.00 88.94 101 ASP A CA 1
ATOM 793 C C . ASP A 1 101 ? 7.364 -0.222 1.300 1.00 88.94 101 ASP A C 1
ATOM 795 O O . ASP A 1 101 ? 6.948 -0.691 0.241 1.00 88.94 101 ASP A O 1
ATOM 799 N N . PRO A 1 102 ? 8.023 0.954 1.332 1.00 84.44 102 PRO A N 1
ATOM 800 C CA . PRO A 1 102 ? 8.409 1.668 0.113 1.00 84.44 102 PRO A CA 1
ATOM 801 C C . PRO A 1 102 ? 9.252 0.787 -0.832 1.00 84.44 102 PRO A C 1
ATOM 803 O O . PRO A 1 102 ? 9.879 -0.170 -0.375 1.00 84.44 102 PRO A O 1
ATOM 806 N N . PRO A 1 103 ? 9.286 1.080 -2.145 1.00 77.06 103 PRO A N 1
ATOM 807 C CA . PRO A 1 103 ? 9.984 0.276 -3.158 1.00 77.06 103 PRO A CA 1
ATOM 808 C C . PRO A 1 103 ? 11.512 0.493 -3.126 1.00 77.06 103 PRO A C 1
ATOM 810 O O . PRO A 1 103 ? 12.132 0.946 -4.094 1.00 77.06 103 PRO A O 1
ATOM 813 N N . TRP A 1 104 ? 12.126 0.200 -1.980 1.00 71.50 104 TRP A N 1
ATOM 814 C CA . TRP A 1 104 ? 13.556 0.349 -1.729 1.00 71.50 104 TRP A CA 1
ATOM 815 C C . TRP A 1 104 ? 14.390 -0.395 -2.784 1.00 71.50 104 TRP A C 1
ATOM 817 O O . TRP A 1 104 ? 14.097 -1.541 -3.112 1.00 71.50 104 TRP A O 1
ATOM 827 N N . GLY A 1 105 ? 15.421 0.251 -3.340 1.00 60.09 105 GLY A N 1
ATOM 828 C CA . GLY A 1 105 ? 16.331 -0.369 -4.313 1.00 60.09 105 GLY A CA 1
ATOM 829 C C . GLY A 1 105 ? 15.771 -0.593 -5.727 1.00 60.09 105 GLY A C 1
ATOM 830 O O . GLY A 1 105 ? 16.560 -0.860 -6.626 1.00 60.09 105 GLY A O 1
ATOM 831 N N . ILE A 1 106 ? 14.458 -0.439 -5.951 1.00 64.69 106 ILE A N 1
ATOM 832 C CA . ILE A 1 106 ? 13.841 -0.492 -7.292 1.00 64.69 106 ILE A CA 1
ATOM 833 C C . ILE A 1 106 ? 13.776 0.916 -7.885 1.00 64.69 106 ILE A C 1
ATOM 835 O O . ILE A 1 106 ? 14.375 1.187 -8.919 1.00 64.69 106 ILE A O 1
ATOM 839 N N . SER A 1 107 ? 13.081 1.830 -7.205 1.00 60.81 107 SER A N 1
ATOM 840 C CA . SER A 1 107 ? 12.969 3.239 -7.612 1.00 60.81 107 SER A CA 1
ATOM 841 C C . SER A 1 107 ? 13.719 4.192 -6.680 1.00 60.81 107 SER A C 1
ATOM 843 O O . SER A 1 107 ? 13.724 5.394 -6.911 1.00 60.81 107 SER A O 1
ATOM 845 N N . LEU A 1 108 ? 14.377 3.663 -5.641 1.00 60.78 108 LEU A N 1
ATOM 846 C CA . LEU A 1 108 ? 15.208 4.417 -4.696 1.00 60.78 108 LEU A CA 1
ATOM 847 C C . LEU A 1 108 ? 16.614 3.787 -4.626 1.00 60.78 108 LEU A C 1
ATOM 849 O O . LEU A 1 108 ? 16.917 3.062 -3.671 1.00 60.78 108 LEU A O 1
ATOM 853 N N . PRO A 1 109 ? 17.477 4.007 -5.639 1.00 53.16 109 PRO A N 1
ATOM 854 C CA . PRO A 1 109 ? 18.763 3.313 -5.778 1.00 53.16 109 PRO A CA 1
ATOM 855 C C . PRO A 1 109 ? 19.783 3.695 -4.697 1.00 53.16 109 PRO A C 1
ATOM 857 O O . PRO A 1 109 ? 20.679 2.914 -4.384 1.00 53.16 109 PRO A O 1
ATOM 860 N N . ALA A 1 110 ? 19.641 4.884 -4.099 1.00 50.41 110 ALA A N 1
ATOM 861 C CA . ALA A 1 110 ? 20.568 5.434 -3.108 1.00 50.41 110 ALA A CA 1
ATOM 862 C C . ALA A 1 110 ? 20.590 4.669 -1.762 1.00 50.41 110 ALA A C 1
ATOM 864 O O . ALA A 1 110 ? 21.459 4.916 -0.928 1.00 50.41 110 ALA A O 1
ATOM 865 N N . LEU A 1 111 ? 19.670 3.721 -1.548 1.00 50.62 111 LEU A N 1
ATOM 866 C CA . LEU A 1 111 ? 19.463 3.015 -0.275 1.00 50.62 111 LEU A CA 1
ATOM 867 C C . LEU A 1 111 ? 20.170 1.674 -0.125 1.00 50.62 111 LEU A C 1
ATOM 869 O O . LEU A 1 111 ? 20.192 1.109 0.965 1.00 50.62 111 LEU A O 1
ATOM 873 N N . THR A 1 112 ? 20.774 1.160 -1.190 1.00 49.28 112 THR A N 1
ATOM 874 C CA . THR A 1 112 ? 21.408 -0.167 -1.190 1.00 49.28 112 THR A CA 1
ATOM 875 C C . THR A 1 112 ? 22.701 -0.245 -0.368 1.00 49.28 112 THR A C 1
ATOM 877 O O . THR A 1 112 ? 23.310 -1.308 -0.297 1.00 49.28 112 THR A O 1
ATOM 880 N N . LYS A 1 113 ? 23.150 0.851 0.265 1.00 44.88 113 LYS A N 1
ATOM 881 C CA . LYS A 1 113 ? 24.496 0.948 0.860 1.00 44.88 113 LYS A CA 1
ATOM 882 C C . LYS A 1 113 ? 24.599 0.708 2.369 1.00 44.88 113 LYS A C 1
ATOM 884 O O . LYS A 1 113 ? 25.724 0.647 2.859 1.00 44.88 113 LYS A O 1
ATOM 889 N N . THR A 1 114 ? 23.507 0.541 3.118 1.00 49.44 114 THR A N 1
ATOM 890 C CA . THR A 1 114 ? 23.603 0.140 4.537 1.00 49.44 114 THR A CA 1
ATOM 891 C C . THR A 1 114 ? 23.202 -1.328 4.720 1.00 49.44 114 THR A C 1
ATOM 893 O O . THR A 1 114 ? 22.269 -1.782 4.060 1.00 49.44 114 THR A O 1
ATOM 896 N N . PRO A 1 115 ? 23.841 -2.089 5.634 1.00 40.81 115 PRO A N 1
ATOM 897 C CA . PRO A 1 115 ? 23.473 -3.485 5.911 1.00 40.81 115 PRO A CA 1
ATOM 898 C C . PRO A 1 115 ? 22.012 -3.679 6.345 1.00 40.81 115 PRO A C 1
ATOM 900 O O . PRO A 1 115 ? 21.489 -4.787 6.285 1.00 40.81 115 PRO A O 1
ATOM 903 N N . SER A 1 116 ? 21.357 -2.608 6.804 1.00 50.16 116 SER A N 1
ATOM 904 C CA . SER A 1 116 ? 19.946 -2.593 7.186 1.00 50.16 116 SER A CA 1
ATOM 905 C C . SER A 1 116 ? 19.007 -2.106 6.073 1.00 50.16 116 SER A C 1
ATOM 907 O O . SER A 1 116 ? 17.800 -2.283 6.213 1.00 50.16 116 SER A O 1
ATOM 909 N N . GLY A 1 117 ? 19.519 -1.488 5.000 1.00 50.88 117 GLY A N 1
ATOM 910 C CA . GLY A 1 117 ? 18.716 -0.834 3.958 1.00 50.88 117 GLY A CA 1
ATOM 911 C C . GLY A 1 117 ? 18.052 0.483 4.391 1.00 50.88 117 GLY A C 1
ATOM 912 O O . GLY A 1 117 ? 17.205 1.002 3.669 1.00 50.88 117 GLY A O 1
ATOM 913 N N . TYR A 1 118 ? 18.415 1.026 5.561 1.00 53.75 118 TYR A N 1
ATOM 914 C CA . TYR A 1 118 ? 17.915 2.301 6.093 1.00 53.75 118 TYR 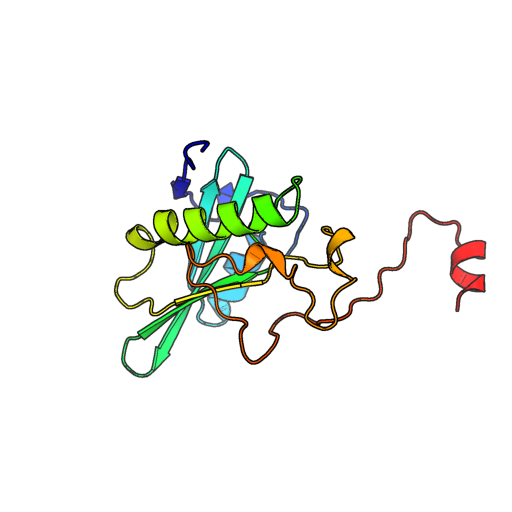A CA 1
ATOM 915 C C . TYR A 1 118 ? 19.070 3.294 6.269 1.00 53.75 118 TYR A C 1
ATOM 917 O O . TYR A 1 118 ? 20.144 2.886 6.726 1.00 53.75 118 TYR A O 1
ATOM 925 N N . PRO A 1 119 ? 18.893 4.587 5.948 1.00 53.06 119 PRO A N 1
ATOM 926 C CA . PRO A 1 119 ? 19.908 5.594 6.238 1.00 53.06 119 PRO A CA 1
ATOM 927 C C . PRO A 1 119 ? 20.022 5.771 7.758 1.00 53.06 119 PRO A C 1
ATOM 929 O O . PRO A 1 119 ? 19.019 5.846 8.474 1.00 53.06 119 PRO A O 1
ATOM 932 N N . ALA A 1 120 ? 21.253 5.835 8.261 1.00 49.47 120 ALA A N 1
ATOM 933 C CA . ALA A 1 120 ? 21.512 5.984 9.689 1.00 49.47 120 ALA A CA 1
ATOM 934 C C . ALA A 1 120 ? 20.968 7.319 10.238 1.00 49.47 120 ALA A C 1
ATOM 936 O O . ALA A 1 120 ? 20.537 7.371 11.389 1.00 49.47 120 ALA A O 1
ATOM 937 N N . GLU A 1 121 ? 20.913 8.378 9.415 1.00 49.91 121 GLU A N 1
ATOM 938 C CA . GLU A 1 121 ? 20.423 9.699 9.830 1.00 49.91 121 GLU A CA 1
ATOM 939 C C . GLU A 1 121 ? 18.887 9.836 9.879 1.00 49.91 121 GLU A C 1
ATOM 941 O O . GLU A 1 121 ? 18.383 10.752 10.531 1.00 49.91 121 GLU A O 1
ATOM 946 N N . ALA A 1 122 ? 18.109 8.932 9.262 1.00 50.62 122 ALA A N 1
ATOM 947 C CA . ALA A 1 122 ? 16.638 9.000 9.327 1.00 50.62 122 ALA A CA 1
ATOM 948 C C . ALA A 1 122 ? 16.069 8.588 10.696 1.00 50.62 122 ALA A C 1
ATOM 950 O O . ALA A 1 122 ? 14.902 8.835 10.989 1.00 50.62 122 ALA A O 1
ATOM 951 N N . LEU A 1 123 ? 16.897 8.018 11.574 1.00 51.00 123 LEU A N 1
ATOM 952 C CA . LEU A 1 123 ? 16.523 7.617 12.933 1.00 51.00 123 LEU A CA 1
ATOM 953 C C . LEU A 1 123 ? 16.496 8.793 13.926 1.00 51.00 123 LEU A C 1
ATOM 955 O O . LEU A 1 123 ? 16.524 8.577 15.140 1.00 51.00 123 LEU A O 1
ATOM 959 N N . SER A 1 124 ? 16.455 10.042 13.443 1.00 45.22 124 SER A N 1
ATOM 960 C CA . SER A 1 124 ? 16.332 11.200 14.327 1.00 45.22 124 SER A CA 1
ATOM 961 C C . SER A 1 124 ? 15.062 11.089 15.199 1.00 45.22 124 SER A C 1
ATOM 963 O O . SER A 1 124 ? 14.028 10.605 14.729 1.00 45.22 124 SER A O 1
ATOM 965 N N . PRO A 1 125 ? 15.083 11.532 16.470 1.00 46.47 125 PRO A N 1
ATOM 966 C CA . PRO A 1 125 ? 14.123 11.094 17.494 1.00 46.47 125 PRO A CA 1
ATOM 967 C C . PRO A 1 125 ? 12.684 11.602 17.325 1.00 46.47 125 PRO A C 1
ATOM 969 O O . PRO A 1 125 ? 11.866 11.424 18.225 1.00 46.47 125 PRO A O 1
ATOM 972 N N . LYS A 1 126 ? 12.360 12.296 16.228 1.00 50.81 126 LYS A N 1
ATOM 973 C CA . LYS A 1 126 ? 11.072 12.981 16.093 1.00 50.81 126 LYS A CA 1
ATOM 974 C C . LYS A 1 126 ? 9.945 12.114 15.538 1.00 50.81 126 LYS A C 1
ATOM 976 O O . LYS A 1 126 ? 8.797 12.510 15.720 1.00 50.81 126 LYS A O 1
ATOM 981 N N . GLN A 1 127 ? 10.206 10.955 14.925 1.00 58.28 127 GLN A N 1
ATOM 982 C CA . GLN A 1 127 ? 9.149 10.148 14.295 1.00 58.28 127 GLN A CA 1
ATOM 983 C C . GLN A 1 127 ? 9.368 8.631 14.486 1.00 58.28 127 GLN A C 1
ATOM 985 O O . GLN A 1 127 ? 10.349 8.048 14.036 1.00 58.28 127 GLN A O 1
ATOM 990 N N . SER A 1 128 ? 8.427 8.003 15.201 1.00 65.62 128 SER A N 1
ATOM 991 C CA . SER A 1 128 ? 8.483 6.662 15.808 1.00 65.62 128 SER A CA 1
ATOM 992 C C . SER A 1 128 ? 8.284 5.482 14.842 1.00 65.62 128 SER A C 1
ATOM 994 O O . SER A 1 128 ? 7.511 4.568 15.134 1.00 65.62 128 SER A O 1
ATOM 996 N N . PHE A 1 129 ? 8.951 5.456 13.690 1.00 77.31 129 PHE A N 1
ATOM 997 C CA . PHE A 1 129 ? 8.974 4.225 12.897 1.00 77.31 129 PHE A CA 1
ATOM 998 C C . PHE A 1 129 ? 9.950 3.217 13.495 1.00 77.31 129 PHE A C 1
ATOM 1000 O O . PHE A 1 129 ? 11.064 3.545 13.889 1.00 77.31 129 PHE A O 1
ATOM 1007 N N . THR A 1 130 ? 9.525 1.959 13.542 1.00 80.69 130 THR A N 1
ATOM 1008 C CA . THR A 1 130 ? 10.368 0.828 13.932 1.00 80.69 130 THR A CA 1
ATOM 1009 C C . THR A 1 130 ? 10.461 -0.121 12.749 1.00 80.69 130 THR A C 1
ATOM 1011 O O . THR A 1 130 ? 9.447 -0.407 12.108 1.00 80.69 130 THR A O 1
ATOM 1014 N N . LYS A 1 131 ? 11.661 -0.635 12.457 1.00 79.75 131 LYS A N 1
ATOM 1015 C CA . LYS A 1 131 ? 11.827 -1.681 11.443 1.00 79.75 131 LYS A CA 1
ATOM 1016 C C . LYS A 1 131 ? 10.982 -2.897 11.829 1.00 79.75 131 LYS A C 1
ATOM 1018 O O . LYS A 1 131 ? 11.132 -3.458 12.913 1.00 79.75 131 LYS A O 1
ATOM 1023 N N . ALA A 1 132 ? 10.096 -3.311 10.926 1.00 84.56 132 ALA A N 1
ATOM 1024 C CA . ALA A 1 132 ? 9.374 -4.565 11.067 1.00 84.56 132 ALA A CA 1
ATOM 1025 C C . ALA A 1 132 ? 10.358 -5.743 11.158 1.00 84.56 132 ALA A C 1
ATOM 1027 O O . ALA A 1 132 ? 11.339 -5.802 10.421 1.00 84.56 132 ALA A O 1
ATOM 1028 N N . ARG A 1 133 ? 10.056 -6.708 12.033 1.00 84.81 133 ARG A N 1
ATOM 1029 C CA . ARG A 1 133 ? 10.884 -7.908 12.260 1.00 84.81 133 ARG A CA 1
ATOM 1030 C C . ARG A 1 133 ? 10.993 -8.841 11.051 1.00 84.81 133 ARG A C 1
ATOM 1032 O O . ARG A 1 133 ? 11.843 -9.719 11.046 1.00 84.81 133 ARG A O 1
ATOM 1039 N N . MET A 1 134 ? 10.096 -8.690 10.083 1.00 86.50 134 MET A N 1
ATOM 1040 C CA . MET A 1 134 ? 10.020 -9.526 8.892 1.00 86.50 134 MET A CA 1
ATOM 1041 C C . MET A 1 134 ? 9.638 -8.680 7.683 1.00 86.50 134 MET A C 1
ATOM 1043 O O . MET A 1 134 ? 8.808 -7.765 7.789 1.00 86.50 134 MET A O 1
ATOM 1047 N N . ASP A 1 135 ? 10.199 -9.022 6.534 1.00 85.94 135 ASP A N 1
ATOM 1048 C CA . ASP A 1 135 ? 9.869 -8.404 5.259 1.00 85.94 135 ASP A CA 1
ATOM 1049 C C . ASP A 1 135 ? 8.654 -9.102 4.632 1.00 85.94 135 ASP A C 1
ATOM 1051 O O . ASP A 1 135 ? 8.556 -10.327 4.634 1.00 85.94 135 ASP A O 1
ATOM 1055 N N . ILE A 1 136 ? 7.682 -8.309 4.167 1.00 90.12 136 ILE A N 1
ATOM 1056 C CA . ILE A 1 136 ? 6.555 -8.812 3.361 1.00 90.12 136 ILE A CA 1
ATOM 1057 C C . ILE A 1 136 ? 6.952 -8.811 1.885 1.00 90.12 136 ILE A C 1
ATOM 1059 O O . ILE A 1 136 ? 6.625 -9.750 1.163 1.00 90.12 136 ILE A O 1
ATOM 1063 N N . GLN A 1 137 ? 7.646 -7.758 1.445 1.00 88.88 137 GLN A N 1
ATOM 1064 C CA . GLN A 1 137 ? 8.205 -7.668 0.101 1.00 88.88 137 GLN A CA 1
ATOM 1065 C C . GLN A 1 137 ? 9.573 -8.358 0.040 1.00 88.88 137 GLN A C 1
ATOM 1067 O O . GLN A 1 137 ? 10.299 -8.340 1.037 1.00 88.88 137 GLN A O 1
ATOM 1072 N N . PRO A 1 138 ? 9.952 -8.948 -1.105 1.00 85.44 138 PRO A N 1
ATOM 1073 C CA . PRO A 1 138 ? 11.283 -9.512 -1.280 1.00 85.44 138 PRO A CA 1
ATOM 1074 C C . PRO A 1 138 ? 12.375 -8.460 -1.009 1.00 85.44 138 PRO A C 1
ATOM 1076 O O . PRO A 1 138 ? 12.336 -7.383 -1.605 1.00 85.44 138 PRO A O 1
ATOM 1079 N N . PRO A 1 139 ? 13.376 -8.754 -0.159 1.00 76.94 139 PRO A N 1
ATOM 1080 C CA . PRO A 1 139 ? 14.457 -7.812 0.141 1.00 76.94 139 PRO A CA 1
ATOM 1081 C C . PRO A 1 139 ? 15.462 -7.672 -1.013 1.00 76.94 139 PRO A C 1
ATOM 1083 O O . PRO A 1 139 ? 16.312 -6.786 -1.003 1.00 76.94 139 PRO A O 1
ATOM 1086 N N . SER A 1 140 ? 15.409 -8.561 -2.006 1.00 77.81 140 SER A N 1
ATOM 1087 C CA . SER A 1 140 ? 16.273 -8.535 -3.183 1.00 77.81 140 SER A CA 1
ATOM 1088 C C . SER A 1 140 ? 15.466 -8.933 -4.409 1.00 77.81 140 SER A C 1
ATOM 1090 O O . SER A 1 140 ? 14.799 -9.966 -4.411 1.00 77.81 140 SER A O 1
ATOM 1092 N N . THR A 1 141 ? 15.521 -8.094 -5.440 1.00 80.94 141 THR A N 1
ATOM 1093 C CA . THR A 1 141 ? 14.815 -8.287 -6.709 1.00 80.94 141 THR A CA 1
ATOM 1094 C C . THR A 1 141 ? 15.822 -8.134 -7.843 1.00 80.94 141 THR A C 1
ATOM 1096 O O . THR A 1 141 ? 16.573 -7.162 -7.864 1.00 80.94 141 THR A O 1
ATOM 1099 N N . VAL A 1 142 ? 15.846 -9.084 -8.780 1.00 82.69 142 VAL A N 1
ATOM 1100 C CA . VAL A 1 142 ? 16.642 -8.975 -10.011 1.00 82.69 142 VAL A CA 1
ATOM 1101 C C . VAL A 1 142 ? 15.772 -8.331 -11.081 1.00 82.69 142 VAL A C 1
ATOM 1103 O O . VAL A 1 142 ? 14.680 -8.819 -11.365 1.00 82.69 142 VAL A O 1
ATOM 1106 N N . ILE A 1 143 ? 16.252 -7.231 -11.660 1.00 83.38 143 ILE A N 1
ATOM 1107 C CA . ILE A 1 143 ? 15.559 -6.500 -12.722 1.00 83.38 143 ILE A CA 1
ATOM 1108 C C . ILE A 1 143 ? 16.344 -6.695 -14.016 1.00 83.38 143 ILE A C 1
ATOM 1110 O O . ILE A 1 143 ? 17.497 -6.275 -14.112 1.00 83.38 143 ILE A O 1
ATOM 1114 N N . LEU A 1 144 ? 15.713 -7.333 -15.002 1.00 86.56 144 LEU A N 1
ATOM 1115 C CA . LEU A 1 144 ? 16.247 -7.454 -16.355 1.00 86.56 144 LEU A CA 1
ATOM 1116 C C . LEU A 1 144 ? 15.715 -6.299 -17.208 1.00 86.56 144 LEU A C 1
ATOM 1118 O O . LEU A 1 144 ? 14.504 -6.144 -17.357 1.00 86.56 144 LEU A O 1
ATOM 1122 N N . ASP A 1 145 ? 16.617 -5.495 -17.766 1.00 87.56 145 ASP A N 1
ATOM 1123 C CA . ASP A 1 145 ? 16.250 -4.407 -18.671 1.00 87.56 145 ASP A CA 1
ATOM 1124 C C . ASP A 1 145 ? 15.929 -4.949 -20.069 1.00 87.56 145 ASP A C 1
ATOM 1126 O O . ASP A 1 145 ? 16.827 -5.278 -20.843 1.00 87.56 145 ASP A O 1
ATOM 1130 N N . LEU A 1 146 ? 14.637 -5.026 -20.386 1.00 91.19 146 LEU A N 1
ATOM 1131 C CA . LEU A 1 146 ? 14.132 -5.517 -21.670 1.00 91.19 146 LEU A CA 1
ATOM 1132 C C . LEU A 1 146 ? 14.262 -4.504 -22.817 1.00 91.19 146 LEU A C 1
ATOM 1134 O O . LEU A 1 146 ? 13.887 -4.823 -23.940 1.00 91.19 146 LEU A O 1
ATOM 1138 N N . ASN A 1 147 ? 14.786 -3.297 -22.572 1.00 94.06 147 ASN A N 1
ATOM 1139 C CA . ASN A 1 147 ? 15.085 -2.350 -23.653 1.00 94.06 147 ASN A CA 1
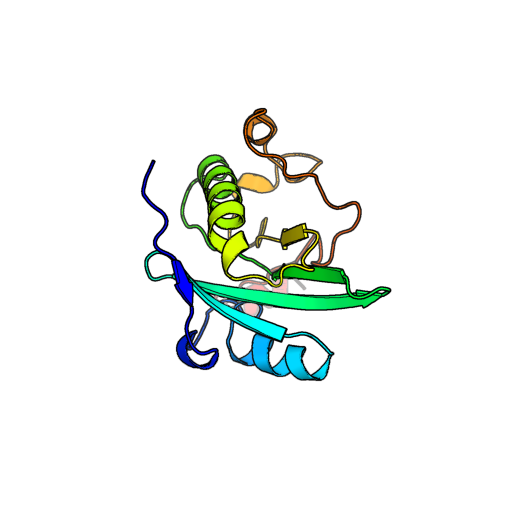ATOM 1140 C C . ASN A 1 147 ? 16.376 -2.706 -24.409 1.00 94.06 147 ASN A C 1
ATOM 1142 O O . ASN A 1 147 ? 16.704 -2.066 -25.410 1.00 94.06 147 ASN A O 1
ATOM 1146 N N . LYS A 1 148 ? 17.123 -3.707 -23.931 1.00 92.69 148 LYS A N 1
ATOM 1147 C CA . LYS A 1 148 ? 18.355 -4.185 -24.558 1.00 92.69 148 LYS A CA 1
ATOM 1148 C C . LYS A 1 148 ? 18.071 -5.091 -25.765 1.00 92.69 148 LYS A C 1
ATOM 1150 O O . LYS A 1 148 ? 17.071 -5.809 -25.757 1.00 92.69 148 LYS A O 1
ATOM 1155 N N . PRO A 1 149 ? 18.954 -5.113 -26.783 1.00 95.12 149 PRO A N 1
ATOM 1156 C CA . PRO A 1 149 ? 18.838 -6.046 -27.901 1.00 95.12 149 PRO A CA 1
ATOM 1157 C C . PRO A 1 149 ? 18.867 -7.511 -27.444 1.00 95.12 149 PRO A C 1
ATOM 1159 O O . PRO A 1 149 ? 19.585 -7.855 -26.504 1.00 95.12 149 PRO A O 1
ATOM 1162 N N . GLU A 1 150 ? 18.150 -8.382 -28.157 1.00 95.69 150 GLU A N 1
ATOM 1163 C CA . GLU A 1 150 ? 18.059 -9.822 -27.864 1.00 95.69 150 GLU A CA 1
ATOM 1164 C C . GLU A 1 150 ? 19.438 -10.483 -27.707 1.00 95.69 150 GLU A C 1
ATOM 1166 O O . GLU A 1 150 ? 19.693 -11.143 -26.702 1.00 95.69 150 GLU A O 1
ATOM 1171 N N . ASP A 1 151 ? 20.365 -10.221 -28.634 1.00 94.94 151 ASP A N 1
ATOM 1172 C CA . ASP A 1 151 ? 21.731 -10.759 -28.585 1.00 94.94 151 ASP A CA 1
ATOM 1173 C C . ASP A 1 151 ? 22.502 -10.347 -27.318 1.00 94.94 151 ASP A C 1
ATOM 1175 O O . ASP A 1 151 ? 23.386 -11.074 -26.862 1.00 94.94 151 ASP A O 1
ATOM 1179 N N . GLU A 1 152 ? 22.217 -9.170 -26.750 1.00 93.44 152 GLU A N 1
ATOM 1180 C CA . GLU A 1 152 ? 22.830 -8.719 -25.496 1.00 93.44 152 GLU A CA 1
ATOM 1181 C C . GLU A 1 152 ? 22.191 -9.414 -24.290 1.00 93.44 152 GLU A C 1
ATOM 1183 O O . GLU A 1 152 ? 22.903 -9.816 -23.371 1.00 93.44 152 GLU A O 1
ATOM 1188 N N . LEU A 1 153 ? 20.867 -9.599 -24.313 1.00 92.88 153 LEU A N 1
ATOM 1189 C CA . LEU A 1 153 ? 20.136 -10.317 -23.269 1.00 92.88 153 LEU A CA 1
ATOM 1190 C C . LEU A 1 153 ? 20.593 -11.778 -23.172 1.00 92.88 153 LEU A C 1
ATOM 1192 O O . LEU A 1 153 ? 20.874 -12.256 -22.075 1.00 92.88 153 LEU A O 1
ATOM 1196 N N . LEU A 1 154 ? 20.732 -12.462 -24.311 1.00 93.69 154 LEU A N 1
ATOM 1197 C CA . LEU A 1 154 ? 21.123 -13.874 -24.365 1.00 93.69 154 LEU A CA 1
ATOM 1198 C C . LEU A 1 154 ? 22.571 -14.121 -23.924 1.00 93.69 154 LEU A C 1
ATOM 1200 O O . LEU A 1 154 ? 22.859 -15.169 -23.357 1.00 93.69 154 LEU A O 1
ATOM 1204 N N . LYS A 1 155 ? 23.489 -13.165 -24.127 1.00 92.00 155 LYS A N 1
ATOM 1205 C CA . LYS A 1 155 ? 24.885 -13.282 -23.651 1.00 92.00 155 LYS A CA 1
ATOM 1206 C C . LYS A 1 155 ? 25.012 -13.306 -22.126 1.00 92.00 155 LYS A C 1
ATOM 1208 O O . LYS A 1 155 ? 26.063 -13.694 -21.622 1.00 92.00 155 LYS A O 1
ATOM 1213 N N . GLY A 1 156 ? 23.993 -12.827 -21.414 1.00 79.12 156 GLY A N 1
ATOM 1214 C CA . GLY A 1 156 ? 23.950 -12.797 -19.954 1.00 79.12 156 GLY A CA 1
ATOM 1215 C C . GLY A 1 156 ? 23.245 -13.993 -19.306 1.00 79.12 156 GLY A C 1
ATOM 1216 O O . GLY A 1 156 ? 23.121 -13.985 -18.081 1.00 79.12 156 GLY A O 1
ATOM 1217 N N . MET A 1 157 ? 22.757 -14.961 -20.097 1.00 81.94 157 MET A N 1
ATOM 1218 C CA . MET A 1 157 ? 22.107 -16.200 -19.633 1.00 81.94 157 MET A CA 1
ATOM 1219 C C . MET A 1 157 ? 23.114 -17.343 -19.505 1.00 81.94 157 MET A C 1
ATOM 1221 O O . MET A 1 157 ? 22.968 -18.123 -18.538 1.00 81.94 157 MET A O 1
#

pLDDT: mean 83.18, std 15.87, range [40.81, 98.56]